Protein AF-A0A2K8YTP3-F1 (afdb_monomer)

Radius of gyration: 29.23 Å; Cα contacts (8 Å, |Δi|>4): 270; chains: 1; bounding box: 93×83×27 Å

Sequence (143 aa):
MKGFLFNRRSSFLSVCILTLFTLASYQEASSVDRSTVVQTLNGRVIIKLEPHGSVRARVFQGKNLQYEFILDRETQQELLTRNIDRANVYLVGEYEEELVIDDLKTQKRYLLSIFDRKSRLRNIPPARSQTITIKGYSTSLIH

Solvent-accessible surface area (backbone atoms only — not comparable to full-atom values): 8797 Å² total; per-residue (Å²): 134,85,88,84,91,82,89,82,90,79,91,82,80,79,84,80,74,90,70,81,73,74,88,77,74,79,75,79,87,70,76,76,83,58,58,42,74,76,44,82,45,72,26,29,37,40,34,37,63,43,97,81,35,27,37,39,37,38,35,22,49,86,91,44,78,60,34,38,41,37,34,34,30,95,61,81,68,80,84,58,67,44,80,35,79,45,26,46,34,37,34,29,41,92,78,54,58,24,44,37,37,35,30,70,81,79,38,34,24,39,36,42,28,57,66,96,62,82,71,65,56,81,82,46,82,80,73,80,72,45,79,48,76,47,72,26,77,44,67,50,79,45,115

Structure (mmCIF, N/CA/C/O backbone):
data_AF-A0A2K8YTP3-F1
#
_entry.id   AF-A0A2K8YTP3-F1
#
loop_
_atom_site.group_PDB
_atom_site.id
_atom_site.type_symbol
_atom_site.label_atom_id
_atom_site.label_alt_id
_atom_site.label_comp_id
_atom_site.label_asym_id
_atom_site.label_entity_id
_atom_site.label_seq_id
_atom_site.pdbx_PDB_ins_code
_atom_site.Cartn_x
_atom_site.Cartn_y
_atom_site.Cartn_z
_atom_site.occupancy
_atom_site.B_iso_or_equiv
_atom_site.auth_seq_id
_atom_site.auth_comp_id
_atom_site.auth_asym_id
_atom_site.auth_atom_id
_atom_site.pdbx_PDB_model_num
ATOM 1 N N . MET A 1 1 ? 74.937 68.376 7.327 1.00 39.84 1 MET A N 1
ATOM 2 C CA . MET A 1 1 ? 74.781 68.293 8.799 1.00 39.84 1 MET A CA 1
ATOM 3 C C . MET A 1 1 ? 73.385 68.772 9.178 1.00 39.84 1 MET A C 1
ATOM 5 O O . MET A 1 1 ? 72.994 69.806 8.658 1.00 39.84 1 MET A O 1
ATOM 9 N N . LYS A 1 2 ? 72.716 68.039 10.093 1.00 36.28 2 LYS A N 1
ATOM 10 C CA . LYS A 1 2 ? 71.339 68.206 10.634 1.00 36.28 2 LYS A CA 1
ATOM 11 C C . LYS A 1 2 ? 70.237 67.888 9.601 1.00 36.28 2 LYS A C 1
ATOM 13 O O . LYS A 1 2 ? 70.097 68.619 8.640 1.00 36.28 2 LYS A O 1
ATOM 18 N N . GLY A 1 3 ? 69.481 66.789 9.643 1.00 37.66 3 GLY A N 1
ATOM 19 C CA . GLY A 1 3 ? 69.026 65.941 10.748 1.00 37.66 3 GLY A CA 1
ATOM 20 C C . GLY A 1 3 ? 67.559 66.267 11.036 1.00 37.66 3 GLY A C 1
ATOM 21 O O . GLY A 1 3 ? 67.296 67.419 11.341 1.00 37.66 3 GLY A O 1
ATOM 22 N N . PHE A 1 4 ? 66.644 65.300 10.887 1.00 41.94 4 PHE A N 1
ATOM 23 C CA . PHE A 1 4 ? 65.520 65.005 11.798 1.00 41.94 4 PHE A CA 1
ATOM 24 C C . PHE A 1 4 ? 64.622 63.898 11.210 1.00 41.94 4 PHE A C 1
ATOM 26 O O . PHE A 1 4 ? 64.030 64.037 10.144 1.00 41.94 4 PHE A O 1
ATOM 33 N N . LEU A 1 5 ? 64.540 62.787 11.943 1.00 43.41 5 LEU A N 1
ATOM 34 C CA . LEU A 1 5 ? 63.505 61.757 11.847 1.00 43.41 5 LEU A CA 1
ATOM 35 C C . LEU A 1 5 ? 62.189 62.307 12.419 1.00 43.41 5 LEU A C 1
ATOM 37 O O . LEU A 1 5 ? 62.237 62.870 13.508 1.00 43.41 5 LEU A O 1
ATOM 41 N N . PHE A 1 6 ? 61.043 62.063 11.764 1.00 39.06 6 PHE A N 1
ATOM 42 C CA . PHE A 1 6 ? 59.911 61.297 12.330 1.00 39.06 6 PHE A CA 1
ATOM 43 C C . PHE A 1 6 ? 58.684 61.224 11.385 1.00 39.06 6 PHE A C 1
ATOM 45 O O . PHE A 1 6 ? 58.172 62.237 10.930 1.00 39.06 6 PHE A O 1
ATOM 52 N N . ASN A 1 7 ? 58.152 59.999 11.259 1.00 35.88 7 ASN A N 1
ATOM 53 C CA . ASN A 1 7 ? 56.729 59.612 11.191 1.00 35.88 7 ASN A CA 1
ATOM 54 C C . ASN A 1 7 ? 55.842 59.965 9.972 1.00 35.88 7 ASN A C 1
ATOM 56 O O . ASN A 1 7 ? 55.327 61.071 9.866 1.00 35.88 7 ASN A O 1
ATOM 60 N N . ARG A 1 8 ? 55.408 58.940 9.221 1.00 39.47 8 ARG A N 1
ATOM 61 C CA . ARG A 1 8 ? 54.092 58.273 9.392 1.00 39.47 8 ARG A CA 1
ATOM 62 C C . ARG A 1 8 ? 53.850 57.247 8.273 1.00 39.47 8 ARG A C 1
ATOM 64 O O . ARG A 1 8 ? 53.919 57.573 7.100 1.00 39.47 8 ARG A O 1
ATOM 71 N N . ARG A 1 9 ? 53.525 56.023 8.705 1.00 40.41 9 ARG A N 1
ATOM 72 C CA . ARG A 1 9 ? 52.543 55.062 8.160 1.00 40.41 9 ARG A CA 1
ATOM 73 C C . ARG A 1 9 ? 52.161 55.202 6.680 1.00 40.41 9 ARG A C 1
ATOM 75 O O . ARG A 1 9 ? 51.536 56.190 6.319 1.00 40.41 9 ARG A O 1
ATOM 82 N N . SER A 1 10 ? 52.307 54.118 5.918 1.00 42.06 10 SER A N 1
ATOM 83 C CA . SER A 1 10 ? 51.181 53.466 5.224 1.00 42.06 10 SER A CA 1
ATOM 84 C C . SER A 1 10 ? 51.635 52.124 4.660 1.00 42.06 10 SER A C 1
ATOM 86 O O . SER A 1 10 ? 52.482 52.040 3.781 1.00 42.06 10 SER A O 1
ATOM 88 N N . SER A 1 11 ? 51.075 51.084 5.256 1.00 43.66 11 SER A N 1
ATOM 89 C CA . SER A 1 11 ? 51.054 49.683 4.857 1.00 43.66 11 SER A CA 1
ATOM 90 C C . SER A 1 11 ? 50.743 49.508 3.368 1.00 43.66 11 SER A C 1
ATOM 92 O O . SER A 1 11 ? 49.602 49.674 2.943 1.00 43.66 11 SER A O 1
ATOM 94 N N . PHE A 1 12 ? 51.766 49.156 2.595 1.00 43.66 12 PHE A N 1
ATOM 95 C CA . PHE A 1 12 ? 51.631 48.674 1.225 1.00 43.66 12 PHE A CA 1
ATOM 96 C C . PHE A 1 12 ? 51.453 47.151 1.220 1.00 43.66 12 PHE A C 1
ATOM 98 O O . PHE A 1 12 ? 52.007 46.458 2.069 1.00 43.66 12 PHE A O 1
ATOM 105 N N . LEU A 1 13 ? 50.710 46.666 0.220 1.00 42.19 13 LEU A N 1
ATOM 106 C CA . LEU A 1 13 ? 50.383 45.265 -0.084 1.00 42.19 13 LEU A CA 1
ATOM 107 C C . LEU A 1 13 ? 49.236 44.629 0.719 1.00 42.19 13 LEU A C 1
ATOM 109 O O . LEU A 1 13 ? 49.290 43.481 1.146 1.00 42.19 13 LEU A O 1
ATOM 113 N N . SER A 1 14 ? 48.124 45.360 0.806 1.00 50.56 14 SER A N 1
ATOM 114 C CA . SER A 1 14 ? 46.819 44.741 0.546 1.00 50.56 14 SER A CA 1
ATOM 115 C C . SER A 1 14 ? 46.688 44.522 -0.969 1.00 50.56 14 SER A C 1
ATOM 117 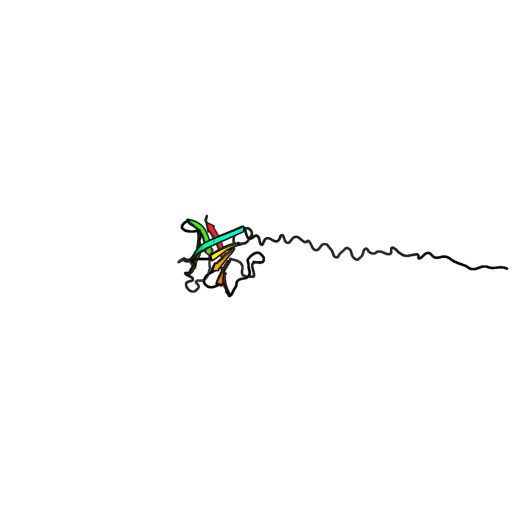O O . SER A 1 14 ? 47.236 45.305 -1.743 1.00 50.56 14 SER A O 1
ATOM 119 N N . VAL A 1 15 ? 45.930 43.508 -1.387 1.00 49.28 15 VAL A N 1
ATOM 120 C CA . VAL A 1 15 ? 45.622 43.159 -2.791 1.00 49.28 15 VAL A CA 1
ATOM 121 C C . VAL A 1 15 ? 46.675 42.289 -3.504 1.00 49.28 15 VAL A C 1
ATOM 123 O O . VAL A 1 15 ? 46.991 42.487 -4.670 1.00 49.28 15 VAL A O 1
ATOM 126 N N . CYS A 1 16 ? 47.146 41.231 -2.840 1.00 42.38 16 CYS A N 1
ATOM 127 C CA . CYS A 1 16 ? 47.525 40.003 -3.546 1.00 42.38 16 CYS A CA 1
ATOM 128 C C . CYS A 1 16 ? 46.423 38.956 -3.359 1.00 42.38 16 CYS A C 1
ATOM 130 O O . CYS A 1 16 ? 46.474 38.117 -2.468 1.00 42.38 16 CYS A O 1
ATOM 132 N N . ILE A 1 17 ? 45.423 39.052 -4.240 1.00 47.41 17 ILE A N 1
ATOM 133 C CA . ILE A 1 17 ? 44.907 37.886 -4.970 1.00 47.41 17 ILE A CA 1
ATOM 134 C C . ILE A 1 17 ? 44.259 36.848 -4.038 1.00 47.41 17 ILE A C 1
ATOM 136 O O . ILE A 1 17 ? 44.577 35.664 -3.980 1.00 47.41 17 ILE A O 1
ATOM 140 N N . LEU A 1 18 ? 43.227 37.350 -3.366 1.00 45.03 18 LEU A N 1
ATOM 141 C CA . LEU A 1 18 ? 42.081 36.634 -2.816 1.00 45.03 18 LEU A C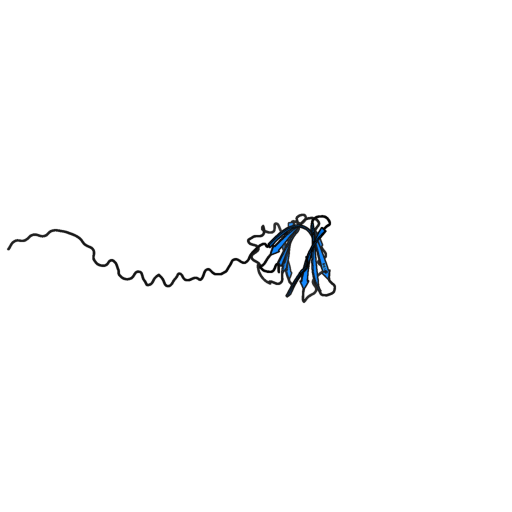A 1
ATOM 142 C C . LEU A 1 18 ? 41.200 36.024 -3.941 1.00 45.03 18 LEU A C 1
ATOM 144 O O . LEU A 1 18 ? 39.978 36.109 -3.891 1.00 45.03 18 LEU A O 1
ATOM 148 N N . THR A 1 19 ? 41.801 35.470 -5.000 1.00 49.16 19 THR A N 1
ATOM 149 C CA . THR A 1 19 ? 41.099 34.946 -6.196 1.00 49.16 19 THR A CA 1
ATOM 150 C C . THR A 1 19 ? 41.451 33.494 -6.523 1.00 49.16 19 THR A C 1
ATOM 152 O O . THR A 1 19 ? 41.115 33.000 -7.593 1.00 49.16 19 THR A O 1
ATOM 155 N N . LEU A 1 20 ? 42.061 32.773 -5.578 1.00 44.50 20 LEU A N 1
ATOM 156 C CA . LEU A 1 20 ? 42.193 31.308 -5.623 1.00 44.50 20 LEU A CA 1
ATOM 157 C C . LEU A 1 20 ? 41.154 30.576 -4.755 1.00 44.50 20 LEU A C 1
ATOM 159 O O . LEU A 1 20 ? 41.177 29.354 -4.674 1.00 44.50 20 LEU A O 1
ATOM 163 N N . PHE A 1 21 ? 40.210 31.304 -4.148 1.00 43.72 21 PHE A N 1
ATOM 164 C CA . PHE A 1 21 ? 39.145 30.731 -3.310 1.00 43.72 21 PHE A CA 1
ATOM 165 C C . PHE A 1 21 ? 37.735 30.797 -3.916 1.00 43.72 21 PHE A C 1
ATOM 167 O O . PHE A 1 21 ? 36.771 30.428 -3.255 1.00 43.72 21 PHE A O 1
ATOM 174 N N . THR A 1 22 ? 37.584 31.203 -5.178 1.00 46.62 22 THR A N 1
ATOM 175 C CA . THR A 1 22 ? 36.269 31.260 -5.851 1.00 46.62 22 THR A CA 1
ATOM 176 C C . THR A 1 22 ? 36.029 30.125 -6.852 1.00 46.62 22 THR A C 1
ATOM 178 O O . THR A 1 22 ? 35.033 30.140 -7.564 1.00 46.62 22 THR A O 1
ATOM 181 N N . LEU A 1 23 ? 36.883 29.095 -6.863 1.00 45.16 23 LEU A N 1
ATOM 182 C CA . LEU A 1 23 ? 36.661 27.833 -7.593 1.00 45.16 23 LEU A CA 1
ATOM 183 C C . LEU A 1 23 ? 36.049 26.725 -6.716 1.00 45.16 23 LEU A C 1
ATOM 185 O O . LEU A 1 23 ? 36.050 25.558 -7.088 1.00 45.16 23 LEU A O 1
ATOM 189 N N . ALA A 1 24 ? 35.508 27.087 -5.552 1.00 47.75 24 ALA A N 1
ATOM 190 C CA . ALA A 1 24 ? 34.881 26.160 -4.613 1.00 47.75 24 ALA A CA 1
ATOM 191 C C . ALA A 1 24 ? 33.464 26.612 -4.234 1.00 47.75 24 ALA A C 1
ATOM 193 O O . ALA A 1 24 ? 33.110 26.622 -3.063 1.00 47.75 24 ALA A O 1
ATOM 194 N N . SER A 1 25 ? 32.651 27.062 -5.193 1.00 46.62 25 SER A N 1
ATOM 195 C CA . SER A 1 25 ? 31.228 27.367 -4.948 1.00 46.62 25 SER A CA 1
ATOM 196 C C . SER A 1 25 ? 30.395 27.336 -6.232 1.00 46.62 25 SER A C 1
ATOM 198 O O . SER A 1 25 ? 29.562 28.200 -6.460 1.00 46.62 25 SER A O 1
ATOM 200 N N . TYR A 1 26 ? 30.605 26.338 -7.083 1.00 46.03 26 TYR A N 1
ATOM 201 C CA . TYR A 1 26 ? 29.547 25.874 -7.985 1.00 46.03 26 TYR A CA 1
ATOM 202 C C . TYR A 1 26 ? 29.317 24.396 -7.697 1.00 46.03 26 TYR A C 1
ATOM 204 O O . TYR A 1 26 ? 29.527 23.503 -8.507 1.00 46.03 26 TYR A O 1
ATOM 212 N N . GLN A 1 27 ? 28.927 24.145 -6.451 1.00 43.50 27 GLN A N 1
ATOM 213 C CA . GLN A 1 27 ? 28.118 22.985 -6.146 1.00 43.50 27 GLN A CA 1
ATOM 214 C C . GLN A 1 27 ? 26.744 23.360 -6.691 1.00 43.50 27 GLN A C 1
ATOM 216 O O . GLN A 1 27 ? 26.039 24.161 -6.078 1.00 43.50 27 GLN A O 1
ATOM 221 N N . GLU A 1 28 ? 26.431 22.901 -7.903 1.00 45.03 28 GLU A N 1
ATOM 222 C CA . GLU A 1 28 ? 25.101 23.027 -8.487 1.00 45.03 28 GLU A CA 1
ATOM 223 C C . GLU A 1 28 ? 24.093 22.444 -7.495 1.00 45.03 28 GLU A C 1
ATOM 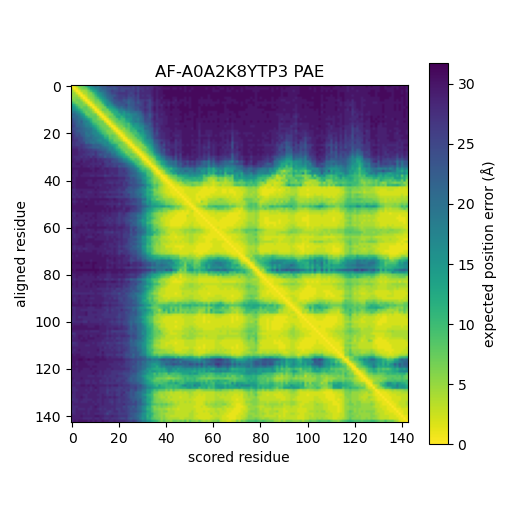225 O O . GLU A 1 28 ? 23.853 21.239 -7.408 1.00 45.03 28 GLU A O 1
ATOM 230 N N . ALA A 1 29 ? 23.509 23.333 -6.698 1.00 46.31 29 ALA A N 1
ATOM 231 C CA . ALA A 1 29 ? 22.277 23.107 -5.987 1.00 46.31 29 ALA A CA 1
ATOM 232 C C . ALA A 1 29 ? 21.174 23.017 -7.047 1.00 46.31 29 ALA A C 1
ATOM 234 O O . ALA A 1 29 ? 20.467 23.973 -7.344 1.00 46.31 29 ALA A O 1
ATOM 235 N N . SER A 1 30 ? 21.085 21.859 -7.688 1.00 44.47 30 SER A N 1
ATOM 236 C CA . SER A 1 30 ? 19.971 21.468 -8.544 1.00 44.47 30 SER A CA 1
ATOM 237 C C . SER A 1 30 ? 19.720 19.975 -8.393 1.00 44.47 30 SER A C 1
ATOM 239 O O . SER A 1 30 ? 19.620 19.223 -9.352 1.00 44.47 30 SER A O 1
ATOM 241 N N . SER A 1 31 ? 19.561 19.535 -7.146 1.00 42.31 31 SER A N 1
ATOM 242 C CA . SER A 1 31 ? 18.625 18.448 -6.879 1.00 42.31 31 SER A CA 1
ATOM 243 C C . SER A 1 31 ? 17.327 19.103 -6.428 1.00 42.31 31 SER A C 1
ATOM 245 O O . SER A 1 31 ? 17.165 19.407 -5.245 1.00 42.31 31 SER A O 1
ATOM 247 N N . VAL A 1 32 ? 16.439 19.388 -7.381 1.00 41.72 32 VAL A N 1
ATOM 248 C CA . VAL A 1 32 ? 15.040 19.720 -7.094 1.00 41.72 32 VAL A CA 1
ATOM 249 C C . VAL A 1 32 ? 14.525 18.658 -6.119 1.00 41.72 32 VAL A C 1
ATOM 251 O O . VAL A 1 32 ? 14.639 17.459 -6.385 1.00 41.72 32 VAL A O 1
ATOM 254 N N . ASP A 1 33 ? 14.069 19.085 -4.943 1.00 47.84 33 ASP A N 1
ATOM 255 C CA . ASP A 1 33 ? 13.542 18.188 -3.916 1.00 47.84 33 ASP A CA 1
ATOM 256 C C . ASP A 1 33 ? 12.167 17.689 -4.360 1.00 47.84 33 ASP A C 1
ATOM 258 O O . ASP A 1 33 ? 11.142 18.318 -4.126 1.00 47.84 33 ASP A O 1
ATOM 262 N N . ARG A 1 34 ? 12.173 16.564 -5.070 1.00 48.34 34 ARG A N 1
ATOM 263 C CA . ARG A 1 34 ? 10.996 15.941 -5.684 1.00 48.34 34 ARG A CA 1
ATOM 264 C C . ARG A 1 34 ? 10.228 15.029 -4.723 1.00 48.34 34 ARG A C 1
ATOM 266 O O . ARG A 1 34 ? 9.456 14.178 -5.150 1.00 48.34 34 ARG A O 1
ATOM 273 N N . SER A 1 35 ? 10.430 15.180 -3.411 1.00 53.12 35 SER A N 1
ATOM 274 C CA . SER A 1 35 ? 9.654 14.457 -2.396 1.00 53.12 35 SER A CA 1
ATOM 275 C C . SER A 1 35 ? 8.299 15.127 -2.131 1.00 53.12 35 SER A C 1
ATOM 277 O O . SER A 1 35 ? 7.927 15.412 -0.994 1.00 53.12 35 SER A O 1
ATOM 279 N N . THR A 1 36 ? 7.545 15.413 -3.190 1.00 60.00 36 THR A N 1
ATOM 280 C CA . THR A 1 36 ? 6.215 16.012 -3.077 1.00 60.00 36 THR A CA 1
ATOM 281 C C . THR A 1 36 ? 5.252 14.956 -2.539 1.00 60.00 36 THR A C 1
ATOM 283 O O . THR A 1 36 ? 5.080 13.895 -3.136 1.00 60.00 36 THR A O 1
ATOM 286 N N . VAL A 1 37 ? 4.646 15.216 -1.381 1.00 60.19 37 VAL A N 1
ATOM 287 C CA . VAL A 1 37 ? 3.455 14.474 -0.950 1.00 60.19 37 VAL A CA 1
ATOM 288 C C . VAL A 1 37 ? 2.302 15.053 -1.751 1.00 60.19 37 VAL A C 1
ATOM 290 O O . VAL A 1 37 ? 1.969 16.223 -1.577 1.00 60.19 37 VAL A O 1
ATOM 293 N N . VAL A 1 38 ? 1.741 14.259 -2.657 1.00 59.62 38 VAL A N 1
ATOM 294 C CA . VAL A 1 38 ? 0.754 14.746 -3.631 1.00 59.62 38 VAL A CA 1
ATOM 295 C C . VAL A 1 38 ? -0.653 14.726 -3.035 1.00 59.62 38 VAL A C 1
ATOM 297 O O . VAL A 1 38 ? -1.449 15.629 -3.279 1.00 59.62 38 VAL A O 1
ATOM 300 N N . GLN A 1 39 ? -0.948 13.761 -2.158 1.00 67.62 39 GLN A N 1
ATOM 301 C CA . GLN A 1 39 ? -2.275 13.638 -1.562 1.00 67.62 39 GLN A CA 1
ATOM 302 C C . GLN A 1 39 ? -2.216 12.998 -0.177 1.00 67.62 39 GLN A C 1
ATOM 304 O O . GLN A 1 39 ? -1.519 12.007 0.021 1.00 67.62 39 GLN A O 1
ATOM 309 N N . THR A 1 40 ? -2.970 13.549 0.780 1.00 76.38 40 THR A N 1
ATOM 310 C CA . THR A 1 40 ? -3.217 12.922 2.088 1.00 76.38 40 THR A CA 1
ATOM 311 C C . THR A 1 40 ? -4.700 12.606 2.220 1.00 76.38 40 THR A C 1
ATOM 313 O O . THR A 1 40 ? -5.534 13.505 2.127 1.00 76.38 40 THR A O 1
ATOM 316 N N . LEU A 1 41 ? -5.034 11.341 2.472 1.00 82.12 41 LEU A N 1
ATOM 317 C CA . LEU A 1 41 ? -6.407 10.895 2.712 1.00 82.12 41 LEU A CA 1
ATOM 318 C C . LEU A 1 41 ? -6.515 10.169 4.049 1.00 82.12 41 LEU A C 1
ATOM 320 O O . LEU A 1 41 ? -5.663 9.354 4.395 1.00 82.12 41 LEU A O 1
ATOM 324 N N . ASN A 1 42 ? -7.594 10.434 4.786 1.00 86.12 42 ASN A N 1
ATOM 325 C CA . ASN A 1 42 ? -7.988 9.625 5.936 1.00 86.12 42 ASN A CA 1
ATOM 326 C C . ASN A 1 42 ? -9.150 8.720 5.527 1.00 86.12 42 ASN A C 1
ATOM 328 O O . ASN A 1 42 ? -10.183 9.211 5.060 1.00 86.12 42 ASN A O 1
ATOM 332 N N . GLY A 1 43 ? -8.981 7.409 5.674 1.00 88.88 43 GLY A N 1
ATOM 333 C CA . GLY A 1 43 ? -9.960 6.472 5.147 1.00 88.88 43 GLY A CA 1
ATOM 334 C C . GLY A 1 43 ? -9.677 5.011 5.451 1.00 88.88 43 GLY A C 1
ATOM 335 O O . GLY A 1 43 ? -8.875 4.678 6.320 1.00 88.88 43 GLY A O 1
ATOM 336 N N . ARG A 1 44 ? -10.368 4.134 4.726 1.00 93.69 44 ARG A N 1
ATOM 337 C CA . ARG A 1 44 ? -10.189 2.683 4.786 1.00 93.69 44 ARG A CA 1
ATOM 338 C C . ARG A 1 44 ? -9.336 2.232 3.606 1.00 93.69 44 ARG A C 1
ATOM 340 O O . ARG A 1 44 ? -9.535 2.710 2.495 1.00 93.69 44 ARG A O 1
ATOM 347 N N . VAL A 1 45 ? -8.448 1.266 3.822 1.00 93.56 45 VAL A N 1
ATOM 348 C CA . VAL A 1 45 ? -7.640 0.665 2.754 1.00 93.56 45 VAL A CA 1
ATOM 349 C C . VAL A 1 45 ? -7.804 -0.846 2.743 1.00 93.56 45 VAL A C 1
ATOM 351 O O . VAL A 1 45 ? -7.754 -1.491 3.788 1.00 93.56 45 VAL A O 1
ATOM 354 N N . ILE A 1 46 ? -7.982 -1.421 1.557 1.00 93.50 46 ILE A N 1
ATOM 355 C CA . ILE A 1 46 ? -7.987 -2.871 1.354 1.00 93.50 46 ILE A CA 1
ATOM 356 C C . ILE A 1 46 ? -6.793 -3.223 0.478 1.00 93.50 46 ILE A C 1
ATOM 358 O O . ILE A 1 46 ? -6.766 -2.854 -0.692 1.00 93.50 46 ILE A O 1
ATOM 362 N N . ILE A 1 47 ? -5.831 -3.951 1.038 1.00 90.88 47 ILE A N 1
ATOM 363 C CA . ILE A 1 47 ? -4.689 -4.511 0.316 1.00 90.88 47 ILE A CA 1
ATOM 364 C C . ILE A 1 47 ? -4.998 -5.974 0.007 1.00 90.88 47 ILE A C 1
ATOM 366 O O . ILE A 1 47 ? -5.354 -6.734 0.913 1.00 90.88 47 ILE A O 1
ATOM 370 N N . LYS A 1 48 ? -4.864 -6.364 -1.258 1.00 90.31 48 LYS A N 1
ATOM 371 C CA . LYS A 1 48 ? -5.088 -7.724 -1.744 1.00 90.31 48 LYS A CA 1
ATOM 372 C C . LYS A 1 48 ? -3.960 -8.133 -2.690 1.00 90.31 48 LYS A C 1
ATOM 374 O O . LYS A 1 48 ? -3.563 -7.356 -3.552 1.00 90.31 48 LYS A O 1
ATOM 379 N N . LEU A 1 49 ? -3.486 -9.369 -2.550 1.00 84.56 49 LEU A N 1
ATOM 380 C CA . LEU A 1 49 ? -2.628 -10.014 -3.542 1.00 84.56 49 LEU A CA 1
ATOM 381 C C . LEU A 1 49 ? -3.505 -10.599 -4.658 1.00 84.56 49 LEU A C 1
ATOM 383 O O . LEU A 1 49 ? -4.413 -11.388 -4.385 1.00 84.56 49 LEU A O 1
ATOM 387 N N . GLU A 1 50 ? -3.253 -10.201 -5.898 1.00 83.12 50 GLU A N 1
ATOM 388 C CA . GLU A 1 50 ? -3.936 -10.739 -7.069 1.00 83.12 50 GLU A CA 1
ATOM 389 C C . GLU A 1 50 ? -3.248 -12.026 -7.565 1.00 83.12 50 GLU A C 1
ATOM 391 O O . GLU A 1 50 ? -2.058 -12.234 -7.309 1.00 83.12 50 GLU A O 1
ATOM 396 N N . PRO A 1 51 ? -3.963 -12.902 -8.302 1.00 74.62 51 PRO A N 1
ATOM 397 C CA . PRO A 1 51 ? -3.432 -14.194 -8.753 1.00 74.62 51 PRO A CA 1
ATOM 398 C C . PRO A 1 51 ? -2.132 -14.102 -9.564 1.00 74.62 51 PRO A C 1
ATOM 400 O O . PRO A 1 51 ? -1.324 -15.026 -9.540 1.00 74.62 51 PRO A O 1
ATOM 403 N N . HIS A 1 52 ? -1.920 -12.979 -10.251 1.00 75.62 52 HIS A N 1
ATOM 404 C CA . HIS A 1 52 ? -0.750 -12.721 -11.094 1.00 75.62 52 HIS A CA 1
ATOM 405 C C . HIS A 1 52 ? 0.461 -12.172 -10.320 1.00 75.62 52 HIS A C 1
ATOM 407 O O . HIS A 1 52 ? 1.457 -11.810 -10.931 1.00 75.62 52 HIS A O 1
ATOM 413 N N . GLY A 1 53 ? 0.386 -12.094 -8.986 1.00 79.69 53 GLY A N 1
ATOM 414 C CA . GLY A 1 53 ? 1.482 -11.630 -8.128 1.00 79.69 53 GLY A CA 1
ATOM 415 C C . GLY A 1 53 ? 1.470 -10.128 -7.832 1.00 79.69 53 GLY A C 1
ATOM 416 O O . GLY A 1 53 ? 2.185 -9.687 -6.931 1.00 79.69 53 GLY A O 1
ATOM 417 N N . SER A 1 54 ? 0.627 -9.347 -8.513 1.00 89.00 54 SER A N 1
ATOM 418 C CA . SER A 1 54 ? 0.462 -7.922 -8.225 1.00 89.00 54 SER A CA 1
ATOM 419 C C . SER A 1 54 ? -0.287 -7.680 -6.913 1.00 89.00 54 SER A C 1
ATOM 421 O O . SER A 1 54 ? -1.121 -8.474 -6.474 1.00 89.00 54 SER A O 1
ATOM 423 N N . VAL A 1 55 ? 0.027 -6.572 -6.250 1.00 91.12 55 VAL A N 1
ATOM 424 C CA . VAL A 1 55 ? -0.636 -6.119 -5.028 1.00 91.12 55 VAL A CA 1
ATOM 425 C C . VAL A 1 55 ? -1.547 -4.958 -5.383 1.00 91.12 55 VAL A C 1
ATOM 427 O O . VAL A 1 55 ? -1.083 -3.920 -5.843 1.00 91.12 55 VAL A O 1
ATOM 430 N N . ARG A 1 56 ? -2.845 -5.123 -5.137 1.00 93.31 56 ARG A N 1
ATOM 431 C CA . ARG A 1 56 ? -3.852 -4.079 -5.317 1.00 93.31 56 ARG A CA 1
ATOM 432 C C . ARG A 1 56 ? -4.215 -3.478 -3.965 1.00 93.31 56 ARG A C 1
ATOM 434 O O . ARG A 1 56 ? -4.668 -4.192 -3.071 1.00 93.31 56 ARG A O 1
ATOM 441 N N . ALA A 1 57 ? -4.053 -2.171 -3.825 1.00 94.12 57 ALA A N 1
ATOM 442 C CA . ALA A 1 57 ? -4.503 -1.390 -2.685 1.00 94.12 57 ALA A CA 1
ATOM 443 C C . ALA A 1 57 ? -5.653 -0.472 -3.114 1.00 94.12 57 ALA A C 1
ATOM 445 O O . ALA A 1 57 ? -5.473 0.439 -3.915 1.00 94.12 57 ALA A O 1
ATOM 446 N N . ARG A 1 58 ? -6.850 -0.713 -2.579 1.00 95.31 58 ARG A N 1
ATOM 447 C CA . ARG A 1 58 ? -8.030 0.134 -2.802 1.00 95.31 58 ARG A CA 1
ATOM 448 C C . ARG A 1 58 ? -8.209 1.090 -1.638 1.00 95.31 58 ARG A C 1
ATOM 450 O O . ARG A 1 58 ? -8.285 0.630 -0.496 1.00 95.31 58 ARG A O 1
ATOM 457 N N . VAL A 1 59 ? -8.314 2.383 -1.924 1.00 94.12 59 VAL A N 1
ATOM 458 C CA . VAL A 1 59 ? -8.417 3.441 -0.913 1.00 94.12 59 VAL A CA 1
ATOM 459 C C . VAL A 1 59 ? -9.817 4.037 -0.932 1.00 94.12 59 VAL A C 1
ATOM 461 O O . VAL A 1 59 ? -10.304 4.483 -1.966 1.00 94.12 59 VAL A O 1
ATOM 464 N N . PHE A 1 60 ? -10.476 4.044 0.224 1.00 94.06 60 PHE A N 1
ATOM 465 C CA . PHE A 1 60 ? -11.855 4.490 0.388 1.00 94.06 60 PHE A CA 1
ATOM 466 C C . PHE A 1 60 ? -11.940 5.652 1.370 1.00 94.06 60 PHE A C 1
ATOM 468 O O . PHE A 1 60 ? -11.347 5.598 2.448 1.00 94.06 60 PHE A O 1
ATOM 475 N N . GLN A 1 61 ? -12.782 6.637 1.066 1.00 92.62 61 GLN A N 1
ATOM 476 C CA . GLN A 1 61 ? -13.230 7.644 2.025 1.00 92.62 61 GLN A CA 1
ATOM 477 C C . GLN A 1 61 ? -14.719 7.418 2.309 1.00 92.62 61 GLN A C 1
ATOM 479 O O . GLN A 1 61 ? -15.582 7.587 1.446 1.00 92.62 61 GLN A O 1
ATOM 484 N N . GLY A 1 62 ? -15.030 6.955 3.521 1.00 89.81 62 GLY A N 1
ATOM 485 C CA . GLY A 1 62 ? -16.368 6.454 3.833 1.00 89.81 62 GLY A CA 1
ATOM 486 C C . GLY A 1 62 ? -16.718 5.237 2.969 1.00 89.81 62 GLY A C 1
ATOM 487 O O . GLY A 1 62 ? -16.061 4.202 3.063 1.00 89.81 62 GLY A O 1
ATOM 488 N N . LYS A 1 63 ? -17.761 5.356 2.138 1.00 91.69 63 LYS A N 1
ATOM 489 C CA . LYS A 1 63 ? -18.193 4.302 1.198 1.00 91.69 63 LYS A CA 1
ATOM 490 C C . LYS A 1 63 ? -17.641 4.483 -0.220 1.00 91.69 63 LYS A C 1
ATOM 492 O O . LYS A 1 63 ? -17.794 3.580 -1.036 1.00 91.69 63 LYS A O 1
ATOM 497 N N . ASN A 1 64 ? -17.014 5.620 -0.507 1.00 93.62 64 ASN A N 1
ATOM 498 C CA . ASN A 1 64 ? -16.594 5.978 -1.855 1.00 93.62 64 ASN A CA 1
ATOM 499 C C . ASN A 1 64 ? -15.163 5.503 -2.096 1.00 93.62 64 ASN A C 1
ATOM 501 O O . ASN A 1 64 ? -14.262 5.860 -1.333 1.00 93.62 64 ASN A O 1
ATOM 505 N N . LEU A 1 65 ? -14.957 4.725 -3.160 1.00 94.38 65 LEU A N 1
ATOM 506 C CA . LEU A 1 65 ? -13.622 4.443 -3.681 1.00 94.38 65 LEU A CA 1
ATOM 507 C C . LEU A 1 65 ? -13.018 5.760 -4.187 1.00 94.38 65 LEU A C 1
ATOM 509 O O . LEU A 1 65 ? -13.704 6.516 -4.866 1.00 94.38 65 LEU A O 1
ATOM 513 N N . GLN A 1 66 ? -11.787 6.058 -3.779 1.00 93.75 66 GLN A N 1
ATOM 514 C CA . GLN A 1 66 ? -11.055 7.258 -4.196 1.00 93.75 66 GLN A CA 1
ATOM 515 C C . GLN A 1 66 ? -10.038 6.945 -5.286 1.00 93.75 66 GLN A C 1
ATOM 517 O O . GLN A 1 66 ? -9.888 7.728 -6.212 1.00 93.75 66 GLN A O 1
ATOM 522 N N . TYR A 1 67 ? -9.327 5.827 -5.137 1.00 92.31 67 TYR A N 1
ATOM 523 C CA . TYR A 1 67 ? -8.444 5.290 -6.163 1.00 92.31 67 TYR A CA 1
ATOM 524 C C . TYR A 1 67 ? -8.044 3.846 -5.851 1.00 92.31 67 TYR A C 1
ATOM 526 O O . TYR A 1 67 ? -8.176 3.349 -4.720 1.00 92.31 67 TYR A O 1
ATOM 534 N N . GLU A 1 68 ? -7.512 3.181 -6.870 1.00 94.31 68 GLU A N 1
ATOM 535 C CA . GLU A 1 68 ? -6.828 1.901 -6.778 1.00 94.31 68 GLU A CA 1
ATOM 536 C C . GLU A 1 68 ? -5.360 2.062 -7.167 1.00 94.31 68 GLU A C 1
ATOM 538 O O . GLU A 1 68 ? -5.041 2.576 -8.234 1.00 94.31 68 GLU A O 1
ATOM 543 N N . PHE A 1 69 ? -4.470 1.577 -6.310 1.00 93.69 69 PHE A N 1
ATOM 544 C CA . PHE A 1 69 ? -3.043 1.494 -6.575 1.00 93.69 69 PHE A CA 1
ATOM 545 C C . PHE A 1 69 ? -2.665 0.038 -6.822 1.00 93.69 69 PHE A C 1
ATOM 547 O O . PHE A 1 69 ? -2.978 -0.838 -6.009 1.00 93.69 69 PHE A O 1
ATOM 554 N N . ILE A 1 70 ? -2.001 -0.233 -7.935 1.00 93.69 70 ILE A N 1
ATOM 555 C CA . ILE A 1 70 ? -1.535 -1.562 -8.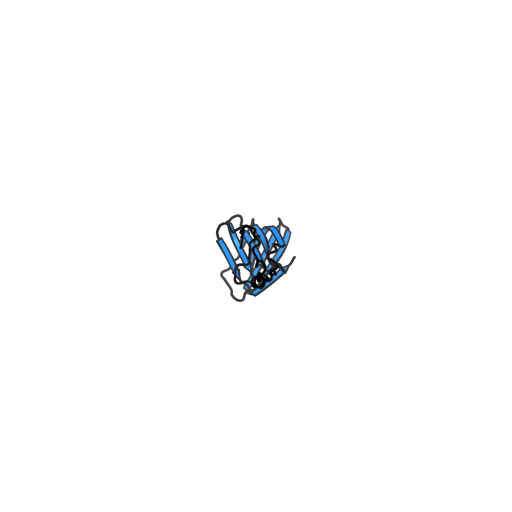318 1.00 93.69 70 ILE A CA 1
ATOM 556 C C . ILE A 1 70 ? -0.013 -1.534 -8.304 1.00 93.69 70 ILE A C 1
ATOM 558 O O . ILE A 1 70 ? 0.589 -0.643 -8.892 1.00 93.69 70 ILE A O 1
ATOM 562 N N . LEU A 1 71 ? 0.593 -2.505 -7.630 1.00 92.19 71 LEU A N 1
ATOM 563 C CA . LEU A 1 71 ? 2.032 -2.729 -7.588 1.00 92.19 71 LEU A CA 1
ATOM 564 C C . LEU A 1 71 ? 2.330 -4.106 -8.179 1.00 92.19 71 LEU A C 1
ATOM 566 O O . LEU A 1 71 ? 2.015 -5.122 -7.555 1.00 92.19 71 LEU A O 1
ATOM 570 N N . ASP A 1 72 ? 2.951 -4.152 -9.349 1.00 90.56 72 ASP A N 1
ATO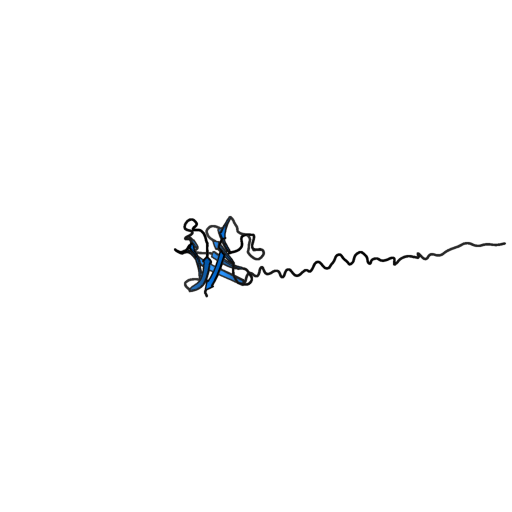M 571 C CA . ASP A 1 72 ? 3.333 -5.402 -10.002 1.00 90.56 72 ASP A CA 1
ATOM 572 C C . ASP A 1 72 ? 4.621 -5.968 -9.406 1.00 90.56 72 ASP A C 1
ATOM 574 O O . ASP A 1 72 ? 5.538 -5.228 -9.037 1.00 90.56 72 ASP A O 1
ATOM 578 N N . ARG A 1 73 ? 4.693 -7.297 -9.271 1.00 84.12 73 ARG A N 1
ATOM 579 C CA . ARG A 1 73 ? 5.779 -7.984 -8.558 1.00 84.12 73 ARG A CA 1
ATOM 580 C C . ARG A 1 73 ? 6.212 -9.247 -9.286 1.00 84.12 73 ARG A C 1
ATOM 582 O O . ARG A 1 73 ? 5.374 -9.972 -9.804 1.00 84.12 73 ARG A O 1
ATOM 589 N N . GLU A 1 74 ? 7.513 -9.530 -9.271 1.00 71.50 74 GLU A N 1
ATOM 590 C CA . GLU A 1 74 ? 8.073 -10.737 -9.900 1.00 71.50 74 GLU A CA 1
ATOM 591 C C . GLU A 1 74 ? 7.869 -12.000 -9.051 1.00 71.50 74 GLU A C 1
ATOM 593 O O . GLU A 1 74 ? 7.773 -13.104 -9.578 1.00 71.50 74 GLU A O 1
ATOM 598 N N . THR A 1 75 ? 7.815 -11.857 -7.723 1.00 68.06 75 THR A N 1
ATOM 599 C CA . THR A 1 75 ? 7.766 -12.984 -6.783 1.00 68.06 75 THR A CA 1
ATOM 600 C C . THR A 1 75 ? 6.530 -12.936 -5.894 1.00 68.06 75 THR A C 1
ATOM 602 O O . THR A 1 75 ? 6.198 -11.904 -5.303 1.00 68.06 75 THR A O 1
ATOM 605 N N . GLN A 1 76 ? 5.867 -14.090 -5.755 1.00 58.56 76 GLN A N 1
ATOM 606 C CA . GLN A 1 76 ? 4.846 -14.292 -4.731 1.00 58.56 76 GLN A CA 1
ATOM 607 C C . GLN A 1 76 ? 5.492 -14.185 -3.343 1.00 58.56 76 GLN A C 1
ATOM 609 O O . GLN A 1 76 ? 6.474 -14.860 -3.041 1.00 58.56 76 GLN A O 1
ATOM 614 N N . GLN A 1 77 ? 4.925 -13.339 -2.488 1.00 60.56 77 GLN A N 1
ATOM 615 C CA . GLN A 1 77 ? 5.170 -13.362 -1.046 1.00 60.56 77 GLN A CA 1
ATOM 616 C C . GLN A 1 77 ? 3.939 -13.921 -0.338 1.00 60.56 77 GLN A C 1
ATOM 618 O O . GLN A 1 77 ? 2.860 -13.979 -0.932 1.00 60.56 77 GLN A O 1
ATOM 623 N N . GLU A 1 78 ? 4.090 -14.304 0.933 1.00 58.81 78 GLU A N 1
ATOM 624 C CA . GLU A 1 78 ? 2.953 -14.695 1.768 1.00 58.81 78 GLU A CA 1
ATOM 625 C C . GLU A 1 78 ? 1.801 -13.688 1.647 1.00 58.81 78 GLU A C 1
ATOM 627 O O . GLU A 1 78 ? 2.013 -12.472 1.643 1.00 58.81 78 GLU A O 1
ATOM 632 N N . LEU A 1 79 ? 0.584 -14.231 1.522 1.00 52.41 79 LEU A N 1
ATOM 633 C CA . LEU A 1 79 ? -0.674 -13.519 1.301 1.00 52.41 79 LEU A CA 1
ATOM 634 C C . LEU A 1 79 ? -0.804 -12.290 2.209 1.00 52.41 79 LEU A C 1
ATOM 636 O O . LEU A 1 79 ? -1.273 -12.373 3.345 1.00 52.41 79 LEU A O 1
ATOM 640 N N . LEU A 1 80 ? -0.473 -11.113 1.677 1.00 63.91 80 LEU A N 1
ATOM 641 C CA . LEU A 1 80 ? -0.745 -9.851 2.349 1.00 63.91 80 LEU A CA 1
ATOM 642 C C . LEU A 1 80 ? -2.148 -9.387 1.963 1.00 63.91 80 LEU A C 1
ATOM 644 O O . LEU A 1 80 ? -2.336 -8.472 1.168 1.00 63.91 80 LEU A O 1
ATOM 648 N N . THR A 1 81 ? -3.152 -10.064 2.522 1.00 78.50 81 THR A N 1
ATOM 649 C CA . THR A 1 81 ? -4.516 -9.532 2.534 1.00 78.50 81 THR A CA 1
ATOM 650 C C . THR A 1 81 ? -4.712 -8.761 3.828 1.00 78.50 81 THR A C 1
ATOM 652 O O . THR A 1 81 ? -4.645 -9.328 4.921 1.00 78.50 81 THR A O 1
ATOM 655 N N . ARG A 1 82 ? -4.929 -7.450 3.723 1.00 85.75 82 ARG A N 1
ATOM 656 C CA . ARG A 1 82 ? -5.143 -6.577 4.881 1.00 85.75 82 ARG A CA 1
ATOM 657 C C . ARG A 1 82 ? -6.302 -5.635 4.623 1.00 85.75 82 ARG A C 1
ATOM 659 O O . ARG A 1 82 ? -6.301 -4.894 3.650 1.00 85.75 82 ARG A O 1
ATOM 666 N N . ASN A 1 83 ? -7.271 -5.655 5.529 1.00 91.38 83 ASN A N 1
ATOM 667 C CA . ASN A 1 83 ? -8.295 -4.626 5.616 1.00 91.38 83 ASN A CA 1
ATOM 668 C C . ASN A 1 83 ? -7.917 -3.679 6.758 1.00 91.38 83 ASN A C 1
ATOM 670 O O . ASN A 1 83 ? -7.802 -4.113 7.904 1.00 91.38 83 ASN A O 1
ATOM 674 N N . ILE A 1 84 ? -7.685 -2.416 6.425 1.00 90.94 84 ILE A N 1
ATOM 675 C CA . ILE A 1 84 ? -7.265 -1.367 7.345 1.00 90.94 84 ILE A CA 1
ATOM 676 C C . ILE A 1 84 ? -8.423 -0.382 7.443 1.00 90.94 84 ILE A C 1
ATOM 678 O O . ILE A 1 84 ? -8.626 0.438 6.553 1.00 90.94 84 ILE A O 1
ATOM 682 N N . ASP A 1 85 ? -9.204 -0.479 8.517 1.00 89.75 85 ASP A N 1
ATOM 683 C CA . ASP A 1 85 ? -10.446 0.293 8.661 1.00 89.75 85 ASP A CA 1
ATOM 684 C C . ASP A 1 85 ? -10.202 1.799 8.841 1.00 89.75 85 ASP A C 1
ATOM 686 O O . ASP A 1 85 ? -11.062 2.610 8.500 1.00 89.75 85 ASP A O 1
ATOM 690 N N . ARG A 1 86 ? -9.042 2.175 9.399 1.00 90.94 86 ARG A N 1
ATOM 691 C CA . ARG A 1 86 ? -8.634 3.568 9.621 1.00 90.94 86 ARG A CA 1
ATOM 692 C C . ARG A 1 86 ? -7.157 3.732 9.295 1.00 90.94 86 ARG A C 1
ATOM 694 O O . ARG A 1 86 ? -6.300 3.247 10.035 1.00 90.94 86 ARG A O 1
ATOM 701 N N . ALA A 1 87 ? -6.879 4.443 8.217 1.00 91.69 87 ALA A N 1
ATOM 702 C CA . ALA A 1 87 ? -5.542 4.741 7.751 1.00 91.69 87 ALA A CA 1
ATOM 703 C C . ALA A 1 87 ? -5.387 6.217 7.400 1.00 91.69 87 ALA A C 1
ATOM 705 O O . ALA A 1 87 ? -6.330 6.844 6.916 1.00 91.69 87 ALA A O 1
ATOM 706 N N . ASN A 1 88 ? -4.172 6.730 7.583 1.00 91.81 88 ASN A N 1
ATOM 707 C CA . ASN A 1 88 ? -3.712 7.863 6.790 1.00 91.81 88 ASN A CA 1
ATOM 708 C C . ASN A 1 88 ? -2.975 7.317 5.570 1.00 91.81 88 ASN A C 1
ATOM 710 O O . ASN A 1 88 ? -2.140 6.422 5.697 1.00 91.81 88 ASN A O 1
ATOM 714 N N . VAL A 1 89 ? -3.298 7.845 4.400 1.00 90.88 89 VAL A N 1
ATOM 715 C CA . VAL A 1 89 ? -2.758 7.390 3.125 1.00 90.88 89 VAL A CA 1
ATOM 716 C C . VAL A 1 89 ? -2.065 8.549 2.439 1.00 90.88 89 VAL A C 1
ATOM 718 O O . VAL A 1 89 ? -2.623 9.646 2.389 1.00 90.88 89 VAL A O 1
ATOM 721 N N . TYR A 1 90 ? -0.870 8.290 1.918 1.00 89.75 90 TYR A N 1
ATOM 722 C CA . TYR A 1 90 ? -0.043 9.268 1.230 1.00 89.75 90 TYR A CA 1
ATOM 723 C C . TYR A 1 90 ? 0.387 8.717 -0.128 1.00 89.75 90 TYR A C 1
ATOM 725 O O . TYR A 1 90 ? 0.975 7.634 -0.187 1.00 89.75 90 TYR A O 1
ATOM 733 N N . LEU A 1 91 ? 0.118 9.475 -1.190 1.00 87.88 91 LEU A N 1
ATOM 734 C CA . LEU A 1 91 ? 0.730 9.272 -2.505 1.00 87.88 91 LEU A CA 1
ATOM 735 C C . LEU A 1 91 ? 1.993 10.129 -2.597 1.00 87.88 91 LEU A C 1
ATOM 737 O O . LEU A 1 91 ? 1.971 11.320 -2.261 1.00 87.88 91 LEU A O 1
ATOM 741 N N . VAL A 1 92 ? 3.103 9.501 -2.978 1.00 84.00 92 VAL A N 1
ATOM 742 C CA . VAL A 1 92 ? 4.449 10.079 -2.894 1.00 84.00 92 VAL A CA 1
ATOM 743 C C . VAL A 1 92 ? 5.189 9.863 -4.208 1.00 84.00 92 VAL A C 1
ATOM 745 O O . VAL A 1 92 ? 5.020 8.837 -4.864 1.00 84.00 92 VAL A O 1
ATOM 748 N N . GLY A 1 93 ? 6.044 10.825 -4.551 1.00 76.50 93 GLY A N 1
ATOM 749 C CA . GLY A 1 93 ? 6.835 10.816 -5.780 1.00 76.50 93 GLY A CA 1
ATOM 750 C C . GLY A 1 93 ? 6.209 11.697 -6.857 1.00 76.50 93 GLY A C 1
ATOM 751 O O . GLY A 1 93 ? 5.047 12.084 -6.760 1.00 76.50 93 GLY A O 1
ATOM 752 N N . GLU A 1 94 ? 6.990 12.040 -7.881 1.00 67.00 94 GLU A N 1
ATOM 753 C CA . GLU A 1 94 ? 6.546 12.952 -8.949 1.00 67.00 94 GLU A CA 1
ATOM 754 C C . GLU A 1 94 ? 5.376 12.408 -9.770 1.00 67.00 94 GLU A C 1
ATOM 756 O O . GLU A 1 94 ? 4.599 13.193 -10.304 1.00 67.00 94 GLU A O 1
ATOM 761 N N . TYR A 1 95 ? 5.245 11.082 -9.837 1.00 71.75 95 TYR A N 1
ATOM 762 C CA . TYR A 1 95 ? 4.193 10.381 -10.575 1.00 71.75 95 TYR A CA 1
ATOM 763 C C . TYR A 1 95 ? 3.383 9.440 -9.676 1.00 71.75 95 TYR A C 1
ATOM 765 O O . TYR A 1 95 ? 2.863 8.435 -10.149 1.00 71.75 95 TYR A O 1
ATOM 773 N N . GLU A 1 96 ? 3.317 9.735 -8.371 1.00 74.56 96 GLU A N 1
ATOM 774 C CA . GLU A 1 96 ? 2.519 8.958 -7.407 1.00 74.56 96 GLU A CA 1
ATOM 775 C C . GLU A 1 96 ? 2.888 7.461 -7.389 1.00 74.56 96 GLU A C 1
ATOM 777 O O . GLU A 1 96 ? 2.055 6.591 -7.153 1.00 74.56 96 GLU A O 1
ATOM 782 N N . GLU A 1 97 ? 4.165 7.157 -7.633 1.00 84.44 97 GLU A N 1
ATOM 783 C CA . GLU A 1 97 ? 4.691 5.796 -7.819 1.00 84.44 97 GLU A CA 1
ATOM 784 C C . GLU A 1 97 ? 4.843 5.025 -6.502 1.00 84.44 97 GLU A C 1
ATOM 786 O O . GLU A 1 97 ? 5.181 3.838 -6.500 1.00 84.4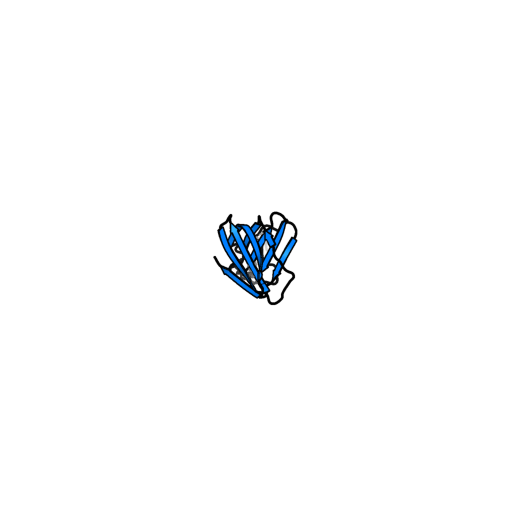4 97 GLU A O 1
ATOM 791 N N . GLU A 1 98 ? 4.608 5.689 -5.372 1.00 88.56 98 GLU A N 1
ATOM 792 C CA . GLU A 1 98 ? 4.704 5.105 -4.046 1.00 88.56 98 GLU A CA 1
ATOM 793 C C . GLU A 1 98 ? 3.452 5.391 -3.224 1.00 88.56 98 GLU A C 1
ATOM 795 O O . GLU A 1 98 ? 3.023 6.537 -3.065 1.00 88.56 98 GLU A O 1
ATOM 800 N N . LEU A 1 99 ? 2.914 4.333 -2.621 1.00 90.75 99 LEU A N 1
ATOM 801 C CA . LEU A 1 99 ? 1.785 4.415 -1.709 1.00 90.75 99 LEU A CA 1
ATOM 802 C C . LEU A 1 99 ? 2.247 4.117 -0.285 1.00 90.75 99 LEU A C 1
ATOM 804 O O . LEU A 1 99 ? 2.753 3.031 0.018 1.00 90.75 99 LEU A O 1
ATOM 808 N N . VAL A 1 100 ? 2.017 5.072 0.611 1.00 91.19 100 VAL A N 1
ATOM 809 C CA . VAL A 1 100 ? 2.267 4.919 2.045 1.00 91.19 100 VAL A CA 1
ATOM 810 C C . VAL A 1 100 ? 0.946 4.846 2.786 1.00 91.19 100 VAL A C 1
ATOM 812 O O . VAL A 1 100 ? 0.102 5.727 2.661 1.00 91.19 100 VAL A O 1
ATOM 815 N N . ILE A 1 101 ? 0.780 3.799 3.589 1.00 92.06 101 ILE A N 1
ATOM 816 C CA . ILE A 1 101 ? -0.432 3.542 4.365 1.00 92.06 101 ILE A CA 1
ATOM 817 C C . ILE A 1 101 ? -0.043 3.412 5.834 1.00 92.06 101 ILE A C 1
ATOM 819 O O . ILE A 1 101 ? 0.615 2.448 6.226 1.00 92.06 101 ILE A O 1
ATOM 823 N N . ASP A 1 102 ? -0.486 4.353 6.656 1.00 91.44 102 ASP A N 1
ATOM 824 C CA . ASP A 1 102 ? -0.341 4.299 8.106 1.00 91.44 102 ASP A CA 1
ATOM 825 C C . ASP A 1 102 ? -1.601 3.718 8.738 1.00 91.44 102 ASP A C 1
ATOM 827 O O . ASP A 1 102 ? -2.613 4.406 8.858 1.00 91.44 102 ASP A O 1
ATOM 831 N N . ASP A 1 103 ? -1.533 2.465 9.184 1.00 91.38 103 ASP A N 1
ATOM 832 C CA . ASP A 1 103 ? -2.597 1.819 9.950 1.00 91.38 103 ASP A CA 1
ATOM 833 C C . ASP A 1 103 ? -2.676 2.446 11.347 1.00 91.38 103 ASP A C 1
ATOM 835 O O . ASP A 1 103 ? -1.814 2.231 12.204 1.00 91.38 103 ASP A O 1
ATOM 839 N N . LEU A 1 104 ? -3.734 3.220 11.594 1.00 89.44 104 LEU A N 1
ATOM 840 C CA . LEU A 1 104 ? -3.926 3.936 12.854 1.00 89.44 104 LEU A CA 1
ATOM 841 C C . LEU A 1 104 ? -4.339 3.011 14.004 1.00 89.44 104 LEU A C 1
ATOM 843 O O . LEU A 1 104 ? -4.259 3.410 15.163 1.00 89.44 104 LEU A O 1
ATOM 847 N N . LYS A 1 105 ? -4.774 1.781 13.726 1.00 89.44 105 LYS A N 1
ATOM 848 C CA . LYS A 1 105 ? -5.117 0.801 14.759 1.00 89.44 105 LYS A CA 1
ATOM 849 C C . LYS A 1 105 ? -3.872 0.058 15.223 1.00 89.44 105 LYS A C 1
ATOM 851 O O . LYS A 1 105 ? -3.632 -0.031 16.422 1.00 89.44 105 LYS A O 1
ATOM 856 N N . THR A 1 106 ? -3.072 -0.458 14.291 1.00 88.81 106 THR A N 1
ATOM 857 C CA . THR A 1 106 ? -1.873 -1.243 14.631 1.00 88.81 106 THR A CA 1
ATOM 858 C C . THR A 1 106 ? -0.600 -0.409 14.704 1.00 88.81 106 THR A C 1
ATOM 860 O O . THR A 1 106 ? 0.446 -0.950 15.046 1.00 88.81 106 THR A O 1
ATOM 863 N N . GLN A 1 107 ? -0.662 0.878 14.350 1.00 88.62 107 GLN A N 1
ATOM 864 C CA . GLN A 1 107 ? 0.477 1.803 14.299 1.00 88.62 107 GLN A CA 1
ATOM 865 C C . GLN A 1 107 ? 1.582 1.364 13.318 1.00 88.62 107 GLN A C 1
ATOM 867 O O . GLN A 1 107 ? 2.738 1.773 13.463 1.00 88.62 107 GLN A O 1
ATOM 872 N N . LYS A 1 108 ? 1.244 0.516 12.337 1.00 89.06 108 LYS A N 1
ATOM 873 C CA . LYS A 1 108 ? 2.175 -0.010 11.327 1.00 89.06 108 LYS A CA 1
ATOM 874 C C . LYS A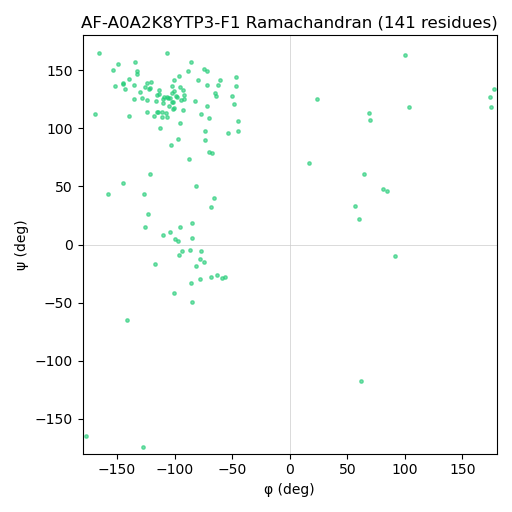 1 108 ? 2.098 0.831 10.059 1.00 89.06 108 LYS A C 1
ATOM 876 O O . LYS A 1 108 ? 1.014 1.264 9.681 1.00 89.06 108 LYS A O 1
ATOM 881 N N . ARG A 1 109 ? 3.231 0.998 9.384 1.00 89.94 109 ARG A N 1
ATOM 882 C CA . ARG A 1 109 ? 3.317 1.604 8.055 1.00 89.94 109 ARG A CA 1
ATOM 883 C C . ARG A 1 109 ? 3.486 0.519 7.006 1.00 89.94 109 ARG A C 1
ATOM 885 O O . ARG A 1 109 ? 4.387 -0.304 7.132 1.00 89.94 109 ARG A O 1
ATOM 892 N N . TYR A 1 110 ? 2.682 0.559 5.956 1.00 89.56 110 TYR A N 1
ATOM 893 C CA . TYR A 1 110 ? 2.894 -0.220 4.742 1.00 89.56 110 TYR A CA 1
ATOM 894 C C . TYR A 1 110 ? 3.395 0.727 3.653 1.00 89.56 110 TYR A C 1
ATOM 896 O O . TYR A 1 110 ? 2.779 1.760 3.408 1.00 89.56 110 TYR A O 1
ATOM 904 N N . LEU A 1 111 ? 4.528 0.394 3.043 1.00 89.38 111 LEU A N 1
ATOM 905 C CA . LEU A 1 111 ? 5.102 1.127 1.916 1.00 89.38 111 LEU A CA 1
ATOM 906 C C . LEU A 1 111 ? 5.059 0.216 0.694 1.00 89.38 111 LEU A C 1
ATOM 908 O O . LEU A 1 111 ? 5.744 -0.805 0.683 1.00 89.38 111 LEU A O 1
ATOM 912 N N . LEU A 1 112 ? 4.264 0.579 -0.305 1.00 90.19 112 LEU A N 1
ATOM 913 C CA . LEU A 1 112 ? 4.213 -0.087 -1.603 1.00 90.19 112 LEU A CA 1
ATOM 914 C C . LEU A 1 112 ? 5.009 0.777 -2.581 1.00 90.19 112 LEU A C 1
ATOM 916 O O . LEU A 1 112 ? 4.659 1.937 -2.784 1.00 90.19 112 LEU A O 1
ATOM 920 N N . SER A 1 113 ? 6.101 0.242 -3.123 1.00 88.06 113 SER A N 1
ATOM 921 C CA . SER A 1 113 ? 7.052 1.026 -3.919 1.00 88.06 113 SER A CA 1
ATOM 922 C C . SER A 1 113 ? 7.808 0.152 -4.915 1.00 88.06 113 SER A C 1
ATOM 924 O O . SER A 1 113 ? 8.072 -1.026 -4.652 1.00 88.06 113 SER A O 1
ATOM 926 N N . ILE A 1 114 ? 8.189 0.749 -6.044 1.00 87.56 114 ILE A N 1
ATOM 927 C CA . ILE A 1 114 ? 9.117 0.160 -7.023 1.00 87.56 114 ILE A CA 1
ATOM 928 C C . ILE A 1 114 ? 10.587 0.454 -6.694 1.00 87.56 114 ILE A C 1
ATOM 930 O O . ILE A 1 114 ? 11.492 -0.047 -7.356 1.00 87.56 114 ILE A O 1
ATOM 934 N N . PHE A 1 115 ? 10.849 1.255 -5.658 1.00 84.19 115 PHE A N 1
ATOM 935 C CA . PHE A 1 115 ? 12.192 1.682 -5.291 1.00 84.19 115 PHE A CA 1
ATOM 936 C C . PHE A 1 115 ? 12.748 0.879 -4.111 1.00 84.19 115 PHE A C 1
ATOM 938 O O . PHE A 1 115 ? 12.122 0.698 -3.066 1.00 84.19 115 PHE A O 1
ATOM 945 N N . ASP A 1 116 ? 13.989 0.415 -4.267 1.00 63.91 116 ASP A N 1
ATOM 946 C CA . ASP A 1 116 ? 14.638 -0.512 -3.335 1.00 63.91 116 ASP A CA 1
ATOM 947 C C . ASP A 1 116 ? 15.164 0.168 -2.049 1.00 63.91 116 ASP A C 1
ATOM 949 O O . ASP A 1 116 ? 15.512 -0.495 -1.066 1.00 63.91 116 ASP A O 1
ATOM 953 N N . ARG A 1 117 ? 15.222 1.509 -2.020 1.00 60.16 117 ARG A N 1
ATOM 954 C CA . ARG A 1 117 ? 15.843 2.295 -0.940 1.00 60.16 117 ARG A CA 1
ATOM 955 C C . ARG A 1 117 ? 15.089 3.577 -0.633 1.00 60.16 117 ARG A C 1
ATOM 957 O O . ARG A 1 117 ? 14.844 4.354 -1.544 1.00 60.16 117 ARG A O 1
ATOM 964 N N . LYS A 1 118 ? 14.881 3.813 0.677 1.00 52.69 118 LYS A N 1
ATOM 965 C CA . LYS A 1 118 ? 14.546 5.089 1.346 1.00 52.69 118 LYS A CA 1
ATOM 966 C C . LYS A 1 118 ? 14.047 6.147 0.365 1.00 52.69 118 LYS A C 1
ATOM 968 O O . LYS A 1 118 ? 14.736 7.150 0.146 1.00 52.69 118 LYS A O 1
ATOM 973 N N . SER A 1 119 ? 12.849 5.954 -0.178 1.00 53.00 119 SER A N 1
ATOM 974 C CA . SER A 1 119 ? 12.115 7.110 -0.647 1.00 53.00 119 SER A CA 1
ATOM 975 C C . SER A 1 119 ? 12.134 8.109 0.489 1.00 53.00 119 SER A C 1
ATOM 977 O O . SER A 1 119 ? 11.993 7.761 1.669 1.00 53.00 119 SER A O 1
ATOM 979 N N . ARG A 1 120 ? 12.550 9.329 0.167 1.00 60.53 120 ARG A N 1
ATOM 980 C CA . ARG A 1 120 ? 12.721 10.383 1.153 1.00 60.53 120 ARG A C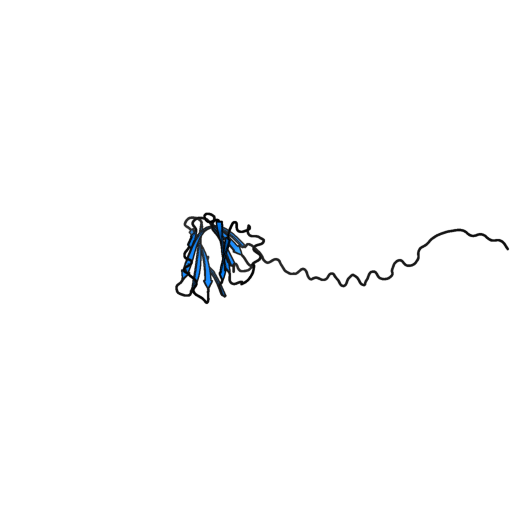A 1
ATOM 981 C C . ARG A 1 120 ? 11.314 10.763 1.600 1.00 60.53 120 ARG A C 1
ATOM 983 O O . ARG A 1 120 ? 10.794 11.783 1.181 1.00 60.53 120 ARG A O 1
ATOM 990 N N . LEU A 1 121 ? 10.720 9.963 2.489 1.00 63.62 121 LEU A N 1
ATOM 991 C CA . LEU A 1 121 ? 9.459 10.221 3.182 1.00 63.62 121 LEU A CA 1
ATOM 992 C C . LEU A 1 121 ? 9.632 11.382 4.181 1.00 63.62 121 LEU A C 1
ATOM 994 O O . LEU A 1 121 ? 9.043 11.364 5.254 1.00 63.62 121 LEU A O 1
ATOM 998 N N . ARG A 1 122 ? 10.493 12.367 3.880 1.00 58.97 122 ARG A N 1
ATOM 999 C CA . ARG A 1 122 ? 10.821 13.500 4.758 1.00 58.97 122 ARG A CA 1
ATOM 1000 C C . ARG A 1 122 ? 9.569 14.307 5.099 1.00 58.97 122 ARG A C 1
ATOM 1002 O O . ARG A 1 122 ? 9.493 14.856 6.189 1.00 58.97 122 ARG A O 1
ATOM 1009 N N . ASN A 1 123 ? 8.595 14.299 4.191 1.00 66.19 123 ASN A N 1
ATOM 1010 C CA . ASN A 1 123 ? 7.326 15.009 4.306 1.00 66.19 123 ASN A CA 1
ATOM 1011 C C . ASN A 1 123 ? 6.175 14.133 4.829 1.00 66.19 123 ASN A C 1
ATOM 1013 O O . ASN A 1 123 ? 5.048 14.607 4.943 1.00 66.19 123 ASN A O 1
ATOM 1017 N N . ILE A 1 124 ? 6.441 12.870 5.175 1.00 70.31 124 ILE A N 1
ATOM 1018 C CA . ILE A 1 124 ? 5.468 12.009 5.851 1.00 70.31 124 ILE A CA 1
ATOM 1019 C C . ILE A 1 124 ? 5.854 11.948 7.323 1.00 70.31 124 ILE A C 1
ATOM 1021 O O . ILE A 1 124 ? 7.035 11.749 7.626 1.00 70.31 124 ILE A O 1
ATOM 1025 N N . PRO A 1 125 ? 4.889 12.054 8.253 1.00 74.88 125 PRO A N 1
ATOM 1026 C CA . PRO A 1 125 ? 5.153 11.806 9.664 1.00 74.88 125 PRO A CA 1
ATOM 1027 C C . PRO A 1 125 ? 5.958 10.510 9.854 1.00 74.88 125 PRO A C 1
ATOM 1029 O O . PRO A 1 125 ? 5.754 9.554 9.102 1.00 74.88 125 PRO A O 1
ATOM 1032 N N . PRO A 1 126 ? 6.886 10.419 10.817 1.00 69.81 126 PRO A N 1
ATOM 1033 C CA . PRO A 1 126 ? 7.602 9.172 11.059 1.00 69.81 126 PRO A CA 1
ATOM 1034 C C . PRO A 1 126 ? 6.625 8.050 11.441 1.00 69.81 126 PRO A C 1
ATOM 1036 O O . PRO A 1 126 ? 5.648 8.274 12.159 1.00 69.81 126 PRO A O 1
ATOM 1039 N N . ALA A 1 127 ? 6.892 6.832 10.957 1.00 70.50 127 ALA A N 1
ATOM 1040 C CA . ALA A 1 127 ? 6.124 5.657 11.354 1.00 70.50 127 ALA A CA 1
ATOM 1041 C C . ALA A 1 127 ? 6.284 5.428 12.863 1.00 70.50 127 ALA A C 1
ATOM 1043 O O . ALA A 1 127 ? 7.385 5.532 13.401 1.00 70.50 127 ALA A O 1
ATOM 1044 N N . ARG A 1 128 ? 5.186 5.106 13.549 1.00 70.38 128 ARG A N 1
ATOM 1045 C CA . ARG A 1 128 ? 5.172 5.030 15.017 1.00 70.38 128 ARG A CA 1
ATOM 1046 C C . ARG A 1 128 ? 5.707 3.716 15.588 1.00 70.38 128 ARG A C 1
ATOM 1048 O O . ARG A 1 128 ? 6.040 3.683 16.766 1.00 70.38 128 ARG A O 1
ATOM 1055 N N . SER A 1 129 ? 5.782 2.644 14.794 1.00 77.88 129 SER A N 1
ATOM 1056 C CA . SER A 1 129 ? 6.267 1.343 15.283 1.00 77.88 129 SER A CA 1
ATOM 1057 C C . SER A 1 129 ? 7.136 0.589 14.275 1.00 77.88 129 SER A C 1
ATOM 1059 O O . SER A 1 129 ? 8.319 0.377 14.515 1.00 77.88 129 SER A O 1
ATOM 1061 N N . GLN A 1 130 ? 6.566 0.188 13.140 1.00 84.62 130 GLN A N 1
ATOM 1062 C CA . GLN A 1 130 ? 7.205 -0.698 12.175 1.00 84.62 130 GLN A CA 1
ATOM 1063 C C . GLN A 1 130 ? 6.798 -0.307 10.757 1.00 84.62 130 GLN A C 1
ATOM 1065 O O . GLN A 1 130 ? 5.620 -0.053 10.499 1.00 84.62 130 GLN A O 1
ATOM 1070 N N . THR A 1 131 ? 7.764 -0.327 9.841 1.00 86.25 131 THR A N 1
ATOM 1071 C CA . THR A 1 131 ? 7.527 -0.183 8.401 1.00 86.25 131 THR A CA 1
ATOM 1072 C C . THR A 1 131 ? 7.644 -1.544 7.725 1.00 86.25 131 THR A C 1
ATOM 1074 O O . THR A 1 131 ? 8.652 -2.231 7.872 1.00 86.25 131 THR A O 1
ATOM 1077 N N . ILE A 1 132 ? 6.610 -1.923 6.981 1.00 86.50 132 ILE A N 1
ATOM 1078 C CA . ILE A 1 132 ? 6.539 -3.114 6.141 1.00 86.50 132 ILE A CA 1
ATOM 1079 C C . ILE A 1 132 ? 6.631 -2.639 4.693 1.00 86.50 132 ILE A C 1
ATOM 1081 O O . ILE A 1 132 ? 5.711 -1.999 4.184 1.00 86.50 132 ILE A O 1
ATOM 1085 N N . THR A 1 133 ? 7.749 -2.933 4.035 1.00 86.06 133 THR A N 1
ATOM 1086 C CA . THR A 1 133 ? 7.968 -2.554 2.635 1.00 86.06 133 THR A CA 1
ATOM 1087 C C . THR A 1 133 ? 7.583 -3.700 1.710 1.00 86.06 133 THR A C 1
ATOM 1089 O O . THR A 1 133 ? 8.112 -4.805 1.824 1.00 86.06 133 THR A O 1
ATOM 1092 N N . ILE A 1 134 ? 6.693 -3.413 0.769 1.00 86.12 134 ILE A N 1
ATOM 1093 C CA . ILE A 1 134 ? 6.274 -4.298 -0.309 1.00 86.12 134 ILE A CA 1
ATOM 1094 C C . ILE A 1 134 ? 6.888 -3.746 -1.592 1.00 86.12 134 ILE A C 1
ATOM 1096 O O . ILE A 1 134 ? 6.550 -2.646 -2.025 1.00 86.12 134 ILE A O 1
ATOM 1100 N N . LYS A 1 135 ? 7.823 -4.505 -2.164 1.00 86.00 135 LYS A N 1
ATOM 1101 C CA . LYS A 1 135 ? 8.574 -4.107 -3.357 1.00 86.00 135 LYS A CA 1
ATOM 1102 C C . LYS A 1 135 ? 7.937 -4.677 -4.617 1.00 86.00 135 LYS A C 1
ATOM 1104 O O . LYS A 1 135 ? 7.592 -5.865 -4.635 1.00 86.00 135 LYS A O 1
ATOM 1109 N N . GLY A 1 136 ? 7.821 -3.840 -5.638 1.00 87.88 136 GLY A N 1
ATOM 1110 C CA . GLY A 1 136 ? 7.422 -4.215 -6.992 1.00 87.88 136 GLY A CA 1
ATOM 1111 C C . GLY A 1 136 ? 8.411 -3.719 -8.043 1.00 87.88 136 GLY A C 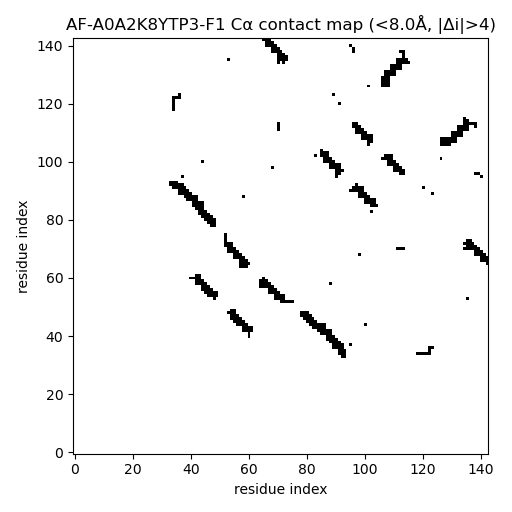1
ATOM 1112 O O . GLY A 1 136 ? 9.457 -3.178 -7.696 1.00 87.88 136 GLY A O 1
ATOM 1113 N N . TYR A 1 137 ? 8.074 -3.917 -9.315 1.00 88.69 137 TYR A N 1
ATOM 1114 C CA . TYR A 1 137 ? 8.855 -3.444 -10.466 1.00 88.69 137 TYR A CA 1
ATOM 1115 C C . TYR A 1 137 ? 8.094 -2.431 -11.334 1.00 88.69 137 TYR A C 1
ATOM 1117 O O . TYR A 1 137 ? 8.702 -1.731 -12.138 1.00 88.69 137 TYR A O 1
ATOM 1125 N N . SER A 1 138 ? 6.769 -2.354 -11.190 1.00 90.06 138 SER A N 1
ATOM 1126 C CA . SER A 1 138 ? 5.914 -1.396 -11.891 1.00 90.06 138 SER A CA 1
ATOM 1127 C C . SER A 1 138 ? 4.709 -1.032 -11.029 1.00 90.06 138 SER A C 1
ATOM 1129 O O . SER A 1 138 ? 4.327 -1.799 -10.138 1.00 90.06 138 SER A O 1
ATOM 1131 N N . THR A 1 139 ? 4.132 0.143 -11.271 1.00 91.75 139 THR A N 1
ATOM 1132 C CA . THR A 1 139 ? 2.933 0.627 -10.585 1.00 91.75 139 THR A CA 1
ATOM 1133 C C . THR A 1 139 ? 1.925 1.215 -11.557 1.00 91.75 139 THR A C 1
ATOM 1135 O O . THR A 1 139 ? 2.246 1.632 -12.668 1.00 91.75 139 THR A O 1
ATOM 1138 N N . SER A 1 140 ? 0.665 1.237 -11.137 1.00 92.00 140 SER A N 1
ATOM 1139 C CA . SER A 1 140 ? -0.411 1.942 -11.829 1.00 92.00 140 SER A CA 1
ATOM 1140 C C . SER A 1 140 ? -1.395 2.508 -10.815 1.00 92.00 140 SER A C 1
ATOM 1142 O O . SER A 1 140 ? -1.749 1.829 -9.848 1.00 92.00 140 SER A O 1
ATOM 1144 N N . LEU A 1 141 ? -1.858 3.732 -11.060 1.00 91.56 141 LEU A N 1
ATOM 1145 C CA . LEU A 1 141 ? -2.885 4.402 -10.269 1.00 91.56 141 LEU A CA 1
ATOM 1146 C C . LEU A 1 141 ? -4.149 4.591 -11.115 1.00 91.56 141 LEU A C 1
ATOM 1148 O O . LEU A 1 141 ? -4.078 5.020 -12.265 1.00 91.56 141 LEU A O 1
ATOM 1152 N N . ILE A 1 142 ? -5.302 4.246 -10.547 1.00 91.62 142 ILE A N 1
ATOM 1153 C CA . ILE A 1 142 ? -6.620 4.350 -11.181 1.00 91.62 142 ILE A CA 1
ATOM 1154 C C . ILE A 1 142 ? -7.508 5.208 -10.279 1.00 91.62 142 ILE A C 1
ATOM 1156 O O . ILE A 1 142 ? -7.670 4.855 -9.112 1.00 91.62 142 ILE A O 1
ATOM 1160 N N . HIS A 1 143 ? -8.082 6.290 -10.810 1.00 87.00 143 HIS A N 1
ATOM 1161 C CA . HIS A 1 143 ? -9.012 7.182 -10.100 1.00 87.00 143 HIS A CA 1
ATOM 1162 C C . HIS A 1 143 ? -10.476 6.786 -10.314 1.00 87.00 143 HIS A C 1
ATOM 1164 O O . HIS A 1 143 ? -10.816 6.374 -11.447 1.00 87.00 143 HIS A O 1
#

pLDDT: mean 73.15, std 19.61, range [35.88, 95.31]

Nearest PDB structures (foldseek):
  8esw-assembly1_S1  TM=3.089E-01  e=1.319E+00  Drosophila melanogaster
  5n9j-assembly1_Y  TM=3.348E-01  e=2.549E+00  Schizosaccharomyces pombe
  8esz-assembly1_S1  TM=3.110E-01  e=1.937E+00  Drosophila melanogaster
  7nvr-assembly1_e  TM=3.357E-01  e=2.845E+00  Homo sapiens
  4pso-assembly2_G  TM=3.761E-01  e=8.074E+00  Aeropyrum pernix K1

Secondary structure (DSSP, 8-state):
---------------S---SSSSS------------EEEEEEEEEEEEE-TTS-EEEEEEETTEEEEEEEEE-SS--S---EEEEEEEEEEESTT--EEEEEETTT-EEEEEES-SS---GGGSPPPSSEEEEEE-SEEEEE-

Mean predicted aligned error: 14.28 Å

Foldseek 3Di:
DDDDDDDDDDDPDDDDDPPVPVVPPPPPPPPPPQFDFPDKDWFKWWWWQDPQRKIWIFTDDPPDTPKIKIFAAPDHDPTPTDIQGTWIWTQTGPVSQWIWTQRPVVLEIEIEHQDPDPPPVVVPPDRPPYYDYDHGNGMDMGD

Organism: NCBI:txid2057025